Protein AF-A0A7K0N751-F1 (afdb_monomer_lite)

Structure (mmCIF, N/CA/C/O backbone):
data_AF-A0A7K0N751-F1
#
_entry.id   AF-A0A7K0N751-F1
#
loop_
_atom_site.group_PDB
_atom_site.id
_atom_site.type_symbol
_atom_site.label_atom_id
_atom_site.label_alt_id
_atom_site.label_comp_id
_atom_site.label_asym_id
_atom_site.label_entity_id
_atom_site.label_seq_id
_atom_site.pdbx_PDB_ins_code
_atom_site.Cartn_x
_atom_site.Cartn_y
_atom_site.Cartn_z
_atom_site.occupancy
_atom_site.B_iso_or_equiv
_atom_site.auth_seq_id
_atom_site.auth_comp_id
_atom_site.auth_asym_id
_atom_site.auth_atom_id
_atom_site.pdbx_PDB_model_num
ATOM 1 N N . MET A 1 1 ? 19.912 5.233 -4.008 1.00 79.81 1 MET A N 1
ATOM 2 C CA . MET A 1 1 ? 18.579 5.726 -3.591 1.00 79.81 1 MET A CA 1
ATOM 3 C C . MET A 1 1 ? 17.781 6.298 -4.760 1.00 79.81 1 MET A C 1
ATOM 5 O O . MET A 1 1 ? 16.829 5.643 -5.147 1.00 79.81 1 MET A O 1
ATOM 9 N N . LEU A 1 2 ? 18.142 7.444 -5.362 1.00 92.00 2 LEU A N 1
ATOM 10 C CA . LEU A 1 2 ? 17.378 8.011 -6.497 1.00 92.00 2 LEU A CA 1
ATOM 11 C C . LEU A 1 2 ? 17.312 7.066 -7.711 1.0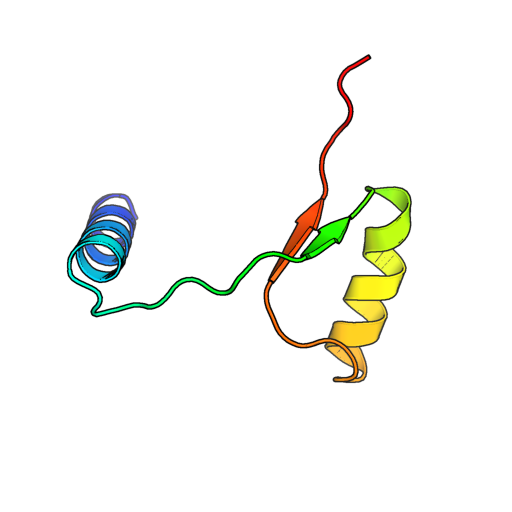0 92.00 2 LEU A C 1
ATOM 13 O O . LEU A 1 2 ? 16.231 6.806 -8.224 1.00 92.00 2 LEU A O 1
ATOM 17 N N . GLU A 1 3 ? 18.449 6.492 -8.107 1.00 94.31 3 GLU A N 1
ATOM 18 C CA . GLU A 1 3 ? 18.521 5.541 -9.230 1.00 94.31 3 GLU A CA 1
ATOM 19 C C . GLU A 1 3 ? 17.631 4.307 -9.013 1.00 94.31 3 GLU A C 1
ATOM 21 O O . GLU A 1 3 ? 16.958 3.851 -9.931 1.00 94.31 3 GLU A O 1
ATOM 26 N N . GLN A 1 4 ? 17.553 3.810 -7.776 1.00 93.88 4 GLN A N 1
ATOM 27 C CA . GLN A 1 4 ? 16.692 2.675 -7.424 1.00 93.88 4 GLN A CA 1
ATOM 28 C C . GLN A 1 4 ? 15.205 3.041 -7.524 1.00 93.88 4 GLN A C 1
ATOM 30 O O . GLN A 1 4 ? 14.405 2.244 -8.005 1.00 93.88 4 GLN A O 1
ATOM 35 N N . TRP A 1 5 ? 14.823 4.256 -7.115 1.00 94.25 5 TRP A N 1
ATOM 36 C CA . TRP A 1 5 ? 13.452 4.744 -7.283 1.00 94.25 5 TRP A CA 1
ATOM 37 C C . TRP A 1 5 ? 13.065 4.887 -8.756 1.00 94.25 5 TRP A C 1
ATOM 39 O O . TRP A 1 5 ? 11.948 4.525 -9.123 1.00 94.25 5 TRP A O 1
ATOM 49 N N . MET A 1 6 ? 13.987 5.358 -9.602 1.00 96.19 6 MET A N 1
ATOM 50 C CA . MET A 1 6 ? 13.761 5.443 -11.048 1.00 96.19 6 MET A CA 1
ATOM 51 C C . MET A 1 6 ? 13.541 4.061 -11.667 1.00 96.19 6 MET A C 1
ATOM 53 O O . MET A 1 6 ? 12.568 3.875 -12.390 1.00 96.19 6 MET A O 1
ATOM 57 N N . GLN A 1 7 ? 14.366 3.072 -11.312 1.00 95.69 7 GLN A N 1
ATOM 58 C CA . GLN A 1 7 ? 14.202 1.692 -11.786 1.00 95.69 7 GLN A CA 1
ATOM 59 C C . GLN A 1 7 ? 12.842 1.096 -11.394 1.00 95.69 7 GLN A C 1
ATOM 61 O O . GLN A 1 7 ? 12.182 0.462 -12.212 1.00 95.69 7 GLN A O 1
ATOM 66 N N . ILE A 1 8 ? 12.384 1.320 -10.157 1.00 93.50 8 ILE A N 1
ATOM 67 C CA . ILE A 1 8 ? 11.057 0.863 -9.708 1.00 93.50 8 ILE A CA 1
ATOM 68 C C . ILE A 1 8 ? 9.949 1.523 -10.537 1.00 93.50 8 ILE A C 1
ATOM 70 O O . ILE A 1 8 ? 8.997 0.856 -10.941 1.00 93.50 8 ILE A O 1
ATOM 74 N N . PHE A 1 9 ? 10.069 2.823 -10.810 1.00 93.38 9 PHE A N 1
ATOM 75 C CA . PHE A 1 9 ? 9.094 3.556 -11.611 1.00 93.38 9 PHE A CA 1
ATOM 76 C C . PHE A 1 9 ? 9.035 3.048 -13.060 1.00 93.38 9 PHE A C 1
ATOM 78 O O . PHE A 1 9 ? 7.944 2.808 -13.575 1.00 93.38 9 PHE A O 1
ATOM 85 N N . GLU A 1 10 ? 10.186 2.800 -13.687 1.00 95.75 10 GLU A N 1
ATOM 86 C CA . GLU A 1 10 ? 10.270 2.208 -15.029 1.00 95.75 10 GLU A CA 1
ATOM 87 C C . GLU A 1 10 ? 9.655 0.802 -15.082 1.00 95.75 10 GLU A C 1
ATOM 89 O O . GLU A 1 10 ? 8.935 0.467 -16.026 1.00 95.75 10 GLU A O 1
ATOM 94 N N . LEU A 1 11 ? 9.872 -0.020 -14.051 1.00 95.25 11 LEU A N 1
ATOM 95 C CA . LEU A 1 11 ? 9.264 -1.350 -13.947 1.00 95.25 11 LEU A CA 1
ATOM 96 C C . LEU A 1 11 ? 7.736 -1.281 -13.830 1.00 95.25 11 LEU A C 1
ATOM 98 O O . LEU A 1 11 ? 7.042 -2.099 -14.430 1.00 95.25 11 LEU A O 1
ATOM 102 N N . ILE A 1 12 ? 7.195 -0.295 -13.112 1.00 93.19 12 ILE A N 1
ATOM 103 C CA . ILE A 1 12 ? 5.744 -0.073 -13.040 1.00 93.19 12 ILE A CA 1
ATOM 104 C C . ILE A 1 12 ? 5.201 0.371 -14.404 1.00 93.19 12 ILE A C 1
ATOM 106 O O . ILE A 1 12 ? 4.204 -0.174 -14.874 1.00 93.19 12 ILE A O 1
ATOM 110 N N . GLN A 1 13 ? 5.862 1.326 -15.067 1.00 93.12 13 GLN A N 1
ATOM 111 C CA . GLN A 1 13 ? 5.424 1.843 -16.369 1.00 93.12 13 GLN A CA 1
ATOM 112 C C . GLN A 1 13 ? 5.471 0.792 -17.482 1.00 93.12 13 GLN A C 1
ATOM 114 O O . GLN A 1 13 ? 4.585 0.753 -18.332 1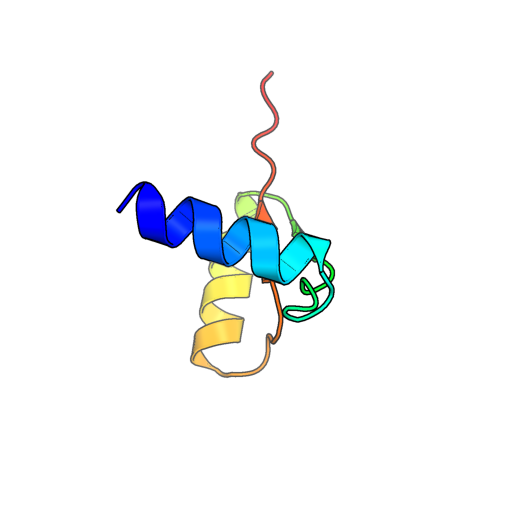.00 93.12 13 GLN A O 1
ATOM 119 N N . SER A 1 14 ? 6.487 -0.069 -17.468 1.00 95.31 14 SER A N 1
ATOM 120 C CA . SER A 1 14 ? 6.634 -1.172 -18.424 1.00 95.31 14 SER A CA 1
ATOM 121 C C . SER A 1 14 ? 5.734 -2.376 -18.118 1.00 95.31 14 SER A C 1
ATOM 123 O O . SER A 1 14 ? 5.693 -3.317 -18.906 1.00 95.31 14 SER A O 1
ATOM 125 N N . GLY A 1 15 ? 5.017 -2.372 -16.986 1.00 91.94 15 GLY A N 1
ATOM 126 C CA . GLY A 1 15 ? 4.187 -3.492 -16.537 1.00 91.94 15 GLY A CA 1
ATOM 127 C C . GLY A 1 15 ? 4.973 -4.659 -15.927 1.00 91.94 15 GLY A C 1
ATOM 128 O O . GLY A 1 15 ? 4.374 -5.666 -15.556 1.00 91.94 15 GLY A O 1
ATOM 129 N N . GLY A 1 16 ? 6.296 -4.528 -15.776 1.00 92.44 16 GLY A N 1
ATOM 130 C CA . GLY A 1 16 ? 7.143 -5.491 -15.065 1.00 92.44 16 GLY A CA 1
ATOM 131 C C . GLY A 1 16 ? 6.864 -5.556 -13.559 1.00 92.44 16 GLY A C 1
ATOM 132 O O . GLY A 1 16 ? 7.234 -6.530 -12.905 1.00 92.44 16 GLY A O 1
ATOM 133 N N . LEU A 1 17 ? 6.181 -4.546 -13.008 1.00 91.31 17 LEU A N 1
ATOM 134 C CA . LEU A 1 17 ? 5.701 -4.522 -11.631 1.00 91.31 17 LEU A CA 1
ATOM 135 C C . LEU A 1 17 ? 4.245 -4.048 -11.588 1.00 91.31 17 LEU A C 1
ATOM 137 O O . LEU A 1 17 ? 3.948 -2.892 -11.884 1.00 91.31 17 LEU A O 1
ATOM 141 N N . VAL A 1 18 ? 3.329 -4.936 -11.200 1.00 89.25 18 VAL A N 1
ATOM 142 C CA . VAL A 1 18 ? 1.905 -4.598 -11.082 1.00 89.25 18 VAL A CA 1
ATOM 143 C C . VAL A 1 18 ? 1.650 -3.980 -9.704 1.00 89.25 18 VAL A C 1
ATOM 145 O O . VAL A 1 18 ? 1.845 -4.657 -8.690 1.00 89.25 18 VAL A O 1
ATOM 148 N N . PRO A 1 19 ? 1.222 -2.708 -9.621 1.00 85.00 19 PRO A N 1
ATOM 149 C CA . PRO A 1 19 ? 0.913 -2.091 -8.343 1.00 85.00 19 PRO A CA 1
ATOM 150 C C . PRO A 1 19 ? -0.326 -2.741 -7.723 1.00 85.00 19 PRO A C 1
ATOM 152 O O . PRO A 1 19 ? -1.337 -2.972 -8.386 1.00 85.00 19 PRO A O 1
ATOM 155 N N . LEU A 1 20 ? -0.260 -3.000 -6.419 1.00 88.19 20 LEU A N 1
ATOM 156 C CA . LEU A 1 20 ? -1.415 -3.462 -5.656 1.00 88.19 20 LEU A CA 1
ATOM 157 C C . LEU A 1 20 ? -2.479 -2.363 -5.613 1.00 88.19 20 LEU A C 1
ATOM 159 O O . LEU A 1 20 ? -2.159 -1.196 -5.365 1.00 88.19 20 LEU A O 1
ATOM 163 N N . THR A 1 21 ? -3.742 -2.751 -5.811 1.00 87.75 21 THR A N 1
ATOM 164 C CA . THR A 1 21 ? -4.877 -1.840 -5.615 1.00 87.75 21 THR A CA 1
ATOM 165 C C . THR A 1 21 ? -4.908 -1.428 -4.141 1.00 87.75 21 THR A C 1
ATOM 167 O O . THR A 1 21 ? -4.971 -2.308 -3.278 1.00 87.75 21 THR A O 1
ATOM 170 N N . PRO A 1 22 ? -4.794 -0.128 -3.822 1.00 90.00 22 PRO A N 1
ATOM 171 C CA . PRO A 1 22 ? -4.743 0.311 -2.440 1.00 90.00 22 PRO A CA 1
ATOM 172 C C . PRO A 1 22 ? -6.127 0.235 -1.789 1.00 90.00 22 PRO A C 1
ATOM 174 O O . PRO A 1 22 ? -7.129 0.615 -2.390 1.00 90.00 22 PRO A O 1
ATOM 177 N N . THR A 1 23 ? -6.163 -0.202 -0.535 1.00 90.25 23 THR A N 1
ATOM 178 C CA . THR A 1 23 ? -7.303 0.006 0.362 1.00 90.25 23 THR A CA 1
ATOM 179 C C . THR A 1 23 ? -7.136 1.370 1.017 1.00 90.25 23 THR A C 1
ATOM 181 O O . THR A 1 23 ? -6.151 1.600 1.720 1.00 90.25 23 THR A O 1
ATOM 184 N N . CYS A 1 24 ? -8.058 2.289 0.750 1.00 91.44 24 CYS A N 1
ATOM 185 C CA . CYS A 1 24 ? -8.071 3.590 1.410 1.00 91.44 24 CYS A CA 1
ATOM 186 C C . CYS A 1 24 ? -8.622 3.435 2.826 1.00 91.44 24 CYS A C 1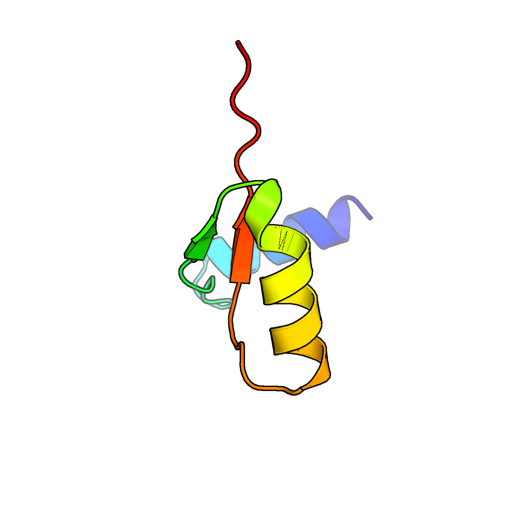
ATOM 188 O O . CYS A 1 24 ? -9.640 2.772 3.010 1.00 91.44 24 CYS A O 1
ATOM 190 N N . CYS A 1 25 ? -7.965 4.059 3.796 1.00 90.19 25 CYS A N 1
ATOM 191 C CA . CYS A 1 25 ? -8.404 4.067 5.184 1.00 90.19 25 CYS A CA 1
ATOM 192 C C . CYS A 1 25 ? -8.208 5.442 5.830 1.00 90.19 25 CYS A C 1
ATOM 194 O O . CYS A 1 25 ? -7.475 6.306 5.328 1.00 90.19 25 CYS A O 1
ATOM 196 N N . GLU A 1 26 ? -8.873 5.646 6.956 1.00 91.19 26 GLU A N 1
ATOM 197 C CA . GLU A 1 26 ? -8.611 6.755 7.858 1.00 91.19 26 GLU A CA 1
ATOM 198 C C . GLU A 1 26 ? -7.375 6.478 8.725 1.00 91.19 26 GLU A C 1
ATOM 200 O O . GLU A 1 26 ? -6.967 5.337 8.953 1.00 91.19 26 GLU A O 1
ATOM 205 N N . LEU A 1 27 ? -6.776 7.538 9.275 1.00 90.38 27 LEU A N 1
ATOM 206 C CA . LEU A 1 27 ? -5.669 7.400 10.233 1.00 90.38 27 LEU A CA 1
ATOM 207 C C . LEU A 1 27 ? -6.057 6.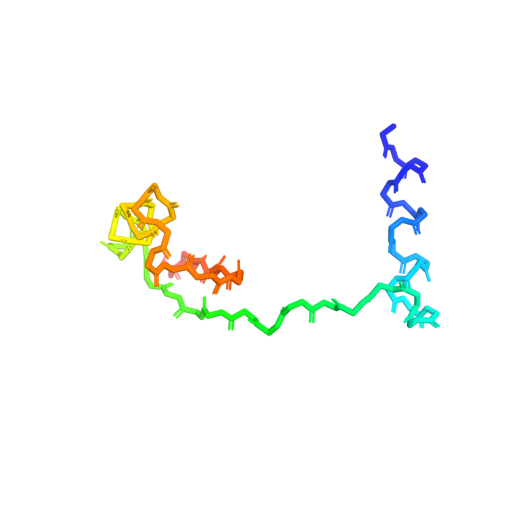607 11.487 1.00 90.38 27 LEU A C 1
ATOM 209 O O . LEU A 1 27 ? -5.218 5.912 12.057 1.00 90.38 27 LEU A O 1
ATOM 213 N N . SER A 1 28 ? -7.321 6.706 11.896 1.00 91.75 28 SER A N 1
ATOM 214 C CA . SER A 1 28 ? -7.904 5.976 13.025 1.00 91.75 28 SER A CA 1
ATOM 215 C C . SER A 1 28 ? -7.902 4.455 12.823 1.00 91.75 28 SER A C 1
ATOM 217 O O . SER A 1 28 ? -7.931 3.723 13.810 1.00 91.75 28 SER A O 1
ATOM 219 N N . GLU A 1 29 ? -7.835 3.988 11.572 1.00 91.75 29 GLU A N 1
ATOM 220 C CA . GLU A 1 29 ? -7.897 2.575 11.182 1.00 91.75 29 GLU A CA 1
ATOM 221 C C . GLU A 1 29 ? -6.507 1.931 11.011 1.00 91.75 29 GLU A C 1
ATOM 223 O O . GLU A 1 29 ? -6.388 0.715 10.841 1.00 91.75 29 GLU A O 1
ATOM 228 N N . ILE A 1 30 ? -5.430 2.726 11.057 1.00 92.69 30 ILE A N 1
ATOM 229 C CA . ILE A 1 30 ? -4.052 2.231 10.909 1.00 92.69 30 ILE A CA 1
ATOM 230 C C . ILE A 1 30 ? -3.713 1.143 11.944 1.00 92.69 30 ILE A C 1
ATOM 232 O O . ILE A 1 30 ? -3.160 0.120 11.534 1.00 92.69 30 ILE A O 1
ATOM 236 N N . PRO A 1 31 ? -4.025 1.286 13.251 1.00 94.69 31 PRO A N 1
ATOM 237 C CA . PRO A 1 31 ? -3.706 0.251 14.238 1.00 94.69 31 PRO A CA 1
ATOM 238 C C . PRO A 1 31 ? -4.329 -1.114 13.914 1.00 94.69 31 PRO A C 1
ATOM 240 O O . PRO A 1 31 ? -3.684 -2.146 14.085 1.00 94.69 31 PRO A O 1
ATOM 243 N N . GLN A 1 32 ? -5.560 -1.126 13.404 1.00 94.06 32 GLN A N 1
ATOM 244 C CA . GLN A 1 32 ? -6.287 -2.335 13.024 1.00 94.06 32 GLN A CA 1
ATOM 245 C C . GLN A 1 32 ? -5.638 -2.993 11.806 1.00 94.06 32 GLN A C 1
ATOM 247 O O . GLN A 1 32 ? -5.461 -4.208 11.786 1.00 94.06 32 GLN A O 1
ATOM 252 N N . ILE A 1 33 ? -5.228 -2.201 10.811 1.00 93.62 33 ILE A N 1
ATOM 253 C CA . ILE A 1 33 ? -4.502 -2.708 9.639 1.00 93.62 33 ILE A CA 1
ATOM 254 C C . ILE A 1 33 ? -3.140 -3.284 10.043 1.00 93.62 33 ILE A C 1
ATOM 256 O O . ILE A 1 33 ? -2.750 -4.331 9.531 1.00 93.62 33 ILE A O 1
ATOM 260 N N . LEU A 1 34 ? -2.429 -2.639 10.973 1.00 94.50 34 LEU A N 1
ATOM 261 C CA . LEU A 1 34 ? -1.153 -3.138 11.495 1.00 94.50 34 LEU A CA 1
ATOM 262 C C . LEU A 1 34 ? -1.323 -4.470 12.233 1.00 94.50 34 LEU A C 1
ATOM 264 O O . LEU A 1 34 ? -0.603 -5.416 11.925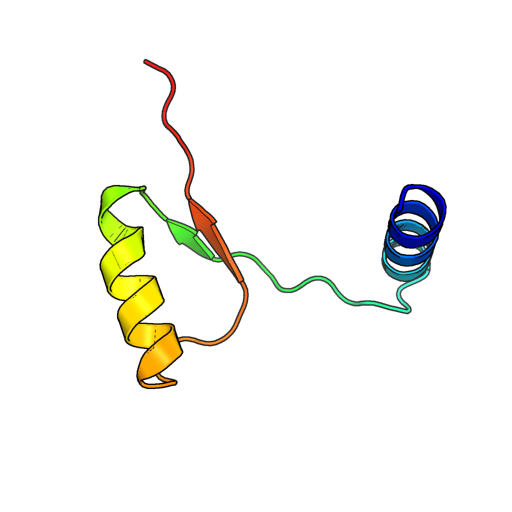 1.00 94.50 34 LEU A O 1
ATOM 268 N N . SER A 1 35 ? -2.319 -4.582 13.118 1.00 96.62 35 SER A N 1
ATOM 269 C CA . SER A 1 35 ? -2.670 -5.861 13.755 1.00 96.62 35 SER A CA 1
ATOM 270 C C . SER A 1 35 ? -3.029 -6.921 12.709 1.00 96.62 35 SER A C 1
ATOM 272 O O . SER A 1 35 ? -2.559 -8.053 12.783 1.00 96.62 35 SER A O 1
ATOM 274 N N . GLY A 1 36 ? -3.774 -6.544 11.666 1.00 95.19 36 GLY A N 1
ATOM 275 C CA . GLY A 1 36 ? -4.096 -7.452 10.572 1.00 95.19 36 GLY A CA 1
ATOM 276 C C . GLY A 1 36 ? -2.875 -7.925 9.773 1.00 95.19 36 GLY A C 1
ATOM 277 O O . GLY A 1 36 ? -2.864 -9.057 9.291 1.00 95.19 36 GLY A O 1
ATOM 278 N N . LEU A 1 37 ? -1.833 -7.099 9.638 1.00 92.38 37 LEU A N 1
ATOM 279 C CA . LEU A 1 37 ? -0.566 -7.487 9.008 1.00 92.38 37 LEU A CA 1
ATOM 280 C C . LEU A 1 37 ? 0.229 -8.467 9.882 1.00 92.38 37 LEU A C 1
ATOM 282 O O . LEU A 1 37 ? 0.771 -9.439 9.353 1.00 92.38 37 LEU A O 1
ATOM 286 N N . GLU A 1 38 ? 0.283 -8.234 11.196 1.00 94.62 38 GLU A N 1
ATOM 287 C CA . GLU A 1 38 ? 0.958 -9.118 12.159 1.00 94.62 38 GLU A CA 1
ATOM 288 C C . GLU A 1 38 ? 0.306 -10.506 12.194 1.00 94.62 38 GLU A C 1
ATOM 290 O O . GLU A 1 38 ? 0.990 -11.523 12.045 1.00 94.62 38 GLU A O 1
ATOM 295 N N . ASP A 1 39 ? -1.025 -10.540 12.265 1.00 96.44 39 ASP A N 1
ATOM 296 C CA . ASP A 1 39 ? -1.815 -11.774 12.312 1.00 96.44 39 ASP A CA 1
ATOM 297 C C . ASP A 1 39 ? -2.070 -12.388 10.923 1.00 96.44 39 ASP A C 1
ATOM 299 O O . ASP A 1 39 ? -2.733 -13.420 10.799 1.00 96.44 39 ASP A O 1
ATOM 303 N N . ARG A 1 40 ? -1.532 -11.776 9.856 1.00 94.38 40 ARG A N 1
ATOM 304 C CA . ARG A 1 40 ? -1.683 -12.192 8.446 1.00 94.38 40 ARG A CA 1
ATOM 305 C C . ARG A 1 40 ? -3.137 -12.267 7.958 1.00 94.38 40 ARG A C 1
ATOM 307 O O . ARG A 1 40 ? -3.440 -13.008 7.022 1.00 94.38 40 ARG A O 1
ATOM 314 N N . THR A 1 41 ? -4.034 -11.499 8.567 1.00 94.75 41 THR A N 1
ATOM 315 C CA . THR A 1 41 ? -5.443 -11.373 8.161 1.00 94.75 41 THR A CA 1
ATOM 316 C C . THR A 1 41 ? -5.662 -10.249 7.147 1.00 94.75 41 THR A C 1
ATOM 318 O O . THR A 1 41 ? -6.645 -10.273 6.408 1.00 94.75 41 THR A O 1
ATOM 321 N N . PHE A 1 42 ? -4.723 -9.304 7.046 1.00 92.31 42 PHE A N 1
ATOM 322 C CA . PHE A 1 42 ? -4.680 -8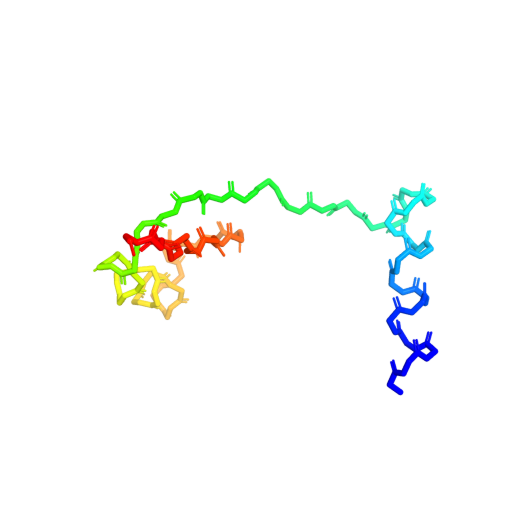.289 5.999 1.00 92.31 42 PHE A CA 1
ATOM 323 C C . PHE A 1 42 ? -3.559 -8.593 4.999 1.00 92.31 42 PHE A C 1
ATOM 325 O O . PHE A 1 42 ? -2.414 -8.846 5.373 1.00 92.31 42 PHE A O 1
ATOM 332 N N . THR A 1 43 ? -3.878 -8.532 3.705 1.00 90.12 43 THR A N 1
ATOM 333 C CA . THR A 1 43 ? -2.898 -8.631 2.616 1.00 90.12 43 THR A CA 1
ATOM 334 C C . THR A 1 43 ? -3.143 -7.511 1.617 1.00 90.12 43 THR A C 1
ATOM 336 O O . THR A 1 43 ? -4.284 -7.129 1.367 1.00 90.12 43 THR A O 1
ATOM 339 N N . GLY A 1 44 ? -2.070 -6.970 1.044 1.00 90.62 44 GLY A N 1
ATOM 340 C CA . GLY A 1 44 ? -2.160 -5.903 0.056 1.00 90.62 44 GLY A CA 1
ATOM 341 C C . GLY A 1 44 ? -1.498 -4.612 0.520 1.00 90.62 44 GLY A C 1
ATOM 342 O O . GLY A 1 44 ? -0.514 -4.623 1.257 1.00 90.62 44 GLY A O 1
ATOM 343 N N . LYS A 1 45 ? -2.027 -3.487 0.040 1.00 91.44 45 LYS A N 1
ATOM 344 C CA . LYS A 1 45 ? -1.519 -2.145 0.322 1.00 91.44 45 LYS A CA 1
ATOM 345 C C . LYS A 1 45 ? -2.636 -1.319 0.946 1.00 91.44 45 LYS A C 1
ATOM 347 O O . LYS A 1 45 ? -3.684 -1.171 0.328 1.00 91.44 45 LYS A O 1
ATOM 352 N N . ALA A 1 46 ? -2.402 -0.754 2.124 1.00 92.19 46 ALA A N 1
ATOM 353 C CA . ALA A 1 46 ? -3.276 0.256 2.712 1.00 92.19 46 ALA A CA 1
ATOM 354 C C . ALA A 1 46 ? -2.690 1.656 2.495 1.00 92.19 46 ALA A C 1
ATOM 356 O O . ALA A 1 46 ? -1.470 1.831 2.511 1.00 92.19 46 ALA A O 1
ATOM 357 N N . VAL A 1 47 ? -3.550 2.647 2.274 1.00 92.88 47 VAL A N 1
ATOM 358 C CA . VAL A 1 47 ? -3.169 4.058 2.150 1.00 92.88 47 VAL A CA 1
ATOM 359 C C . VAL A 1 47 ? -4.070 4.876 3.063 1.00 92.88 47 VAL A C 1
ATOM 361 O O . VAL A 1 47 ? -5.266 5.008 2.804 1.00 92.88 47 VAL A O 1
ATOM 364 N N . ALA A 1 48 ? -3.481 5.437 4.116 1.00 91.00 48 ALA A N 1
ATOM 365 C CA . ALA A 1 48 ? -4.179 6.349 5.006 1.00 91.00 48 ALA A CA 1
ATOM 366 C C . ALA A 1 48 ? -4.179 7.764 4.419 1.00 91.00 48 ALA A C 1
ATOM 368 O O . ALA A 1 48 ? -3.126 8.277 4.030 1.00 91.00 48 ALA A O 1
ATOM 369 N N . THR A 1 49 ? -5.348 8.401 4.365 1.00 84.00 49 THR A N 1
ATOM 370 C CA . THR A 1 49 ? -5.460 9.798 3.922 1.00 84.00 49 THR A CA 1
ATOM 371 C C . THR A 1 49 ? -5.497 10.717 5.138 1.00 84.00 49 THR A C 1
ATOM 373 O O . THR A 1 49 ? -6.364 10.585 5.999 1.00 84.00 49 THR A O 1
ATOM 376 N N . LEU A 1 50 ? -4.565 11.670 5.209 1.00 80.69 50 LEU A N 1
ATOM 377 C CA . LEU A 1 50 ? -4.633 12.764 6.175 1.00 80.69 50 LEU A CA 1
ATOM 378 C C . LEU A 1 50 ? -5.621 13.802 5.637 1.00 80.69 50 LEU A C 1
ATOM 380 O O . LEU A 1 50 ? -5.297 14.527 4.698 1.00 80.69 50 LEU A O 1
ATOM 384 N N . ALA A 1 51 ? -6.831 13.855 6.198 1.00 71.75 51 ALA A N 1
ATOM 385 C CA . ALA A 1 51 ? -7.750 14.952 5.920 1.00 71.75 51 ALA A CA 1
ATOM 386 C C . ALA A 1 51 ? -7.110 16.252 6.433 1.00 71.75 51 ALA A C 1
ATOM 388 O O . ALA A 1 51 ? -7.007 16.470 7.638 1.00 71.75 51 ALA A O 1
ATOM 389 N N . THR A 1 52 ? -6.616 17.090 5.524 1.00 63.44 52 THR A N 1
ATOM 390 C CA . THR A 1 52 ? -6.160 18.441 5.857 1.00 63.44 52 THR A CA 1
ATOM 391 C C . THR A 1 52 ? -7.394 19.330 5.996 1.00 63.44 52 THR A C 1
ATOM 393 O O . THR A 1 52 ? -7.999 19.687 4.985 1.00 63.44 52 THR A O 1
ATOM 396 N N . SER A 1 53 ? -7.800 19.610 7.237 1.00 53.75 53 SER A N 1
ATOM 397 C CA . SER A 1 53 ? -8.802 20.630 7.586 1.00 53.75 53 SER A CA 1
ATOM 398 C C . SER A 1 53 ? -8.264 22.041 7.400 1.00 53.75 53 SER A C 1
ATOM 400 O O . SER A 1 53 ? -7.098 22.242 7.817 1.00 53.75 53 SER A O 1
#

Sequence (53 aa):
MLEQWMQIFELIQSGGLVPLTPTCCELSEIPQILSGLEDRTFTGKAVATLATS

Foldseek 3Di:
DVVVVVVVVVCCVVVVDPAWDEDEDAPVCVVVLVVCVVVVVDDTHYDHDDPDD

pLDDT: mean 90.31, std 7.73, range [53.75, 96.62]

Radius of gyration: 14.47 Å; chains: 1; bounding box: 27×33×33 Å

Secondary structure (DSSP, 8-state):
-HHHHHHHHHHHHTTSSPPPPEEEEEGGGHHHHHHHHHTT---SEEEEE----